Protein AF-A0A3D1X881-F1 (afdb_monomer_lite)

pLDDT: mean 75.77, std 9.92, range [52.28, 88.31]

Structure (mmCIF, N/CA/C/O backbone):
data_AF-A0A3D1X881-F1
#
_entry.id   AF-A0A3D1X881-F1
#
loop_
_atom_site.group_PDB
_atom_site.id
_atom_site.type_symbol
_atom_site.label_atom_id
_atom_site.label_alt_id
_atom_site.label_comp_id
_atom_site.label_asym_id
_atom_site.label_entity_id
_atom_site.label_seq_id
_atom_site.pdbx_PDB_ins_code
_atom_site.Cartn_x
_atom_site.Cartn_y
_atom_site.Cartn_z
_atom_site.occupancy
_atom_site.B_iso_or_equiv
_atom_site.auth_seq_id
_atom_site.auth_comp_id
_atom_site.auth_asym_id
_atom_site.auth_atom_id
_atom_site.pdbx_PDB_model_num
ATOM 1 N N . GLY A 1 1 ? 11.095 -2.304 -1.136 1.00 58.03 1 GLY A N 1
ATOM 2 C CA . GLY A 1 1 ? 11.805 -1.465 -2.122 1.00 58.03 1 GLY A CA 1
ATOM 3 C C . GLY A 1 1 ? 12.917 -2.176 -2.870 1.00 58.03 1 GLY A C 1
ATOM 4 O O . GLY A 1 1 ? 13.903 -1.528 -3.169 1.00 58.03 1 GLY A O 1
ATOM 5 N N . GLN A 1 2 ? 12.764 -3.461 -3.218 1.00 52.28 2 GLN A N 1
ATOM 6 C CA . GLN A 1 2 ? 13.764 -4.219 -3.993 1.00 52.28 2 GLN A CA 1
ATOM 7 C C . GLN A 1 2 ? 13.381 -4.417 -5.472 1.00 52.28 2 GLN A C 1
ATOM 9 O O . GLN A 1 2 ? 14.227 -4.791 -6.271 1.00 52.28 2 GLN A O 1
ATOM 14 N N . HIS A 1 3 ? 12.135 -4.107 -5.856 1.00 62.34 3 HIS A N 1
ATOM 15 C CA . HIS A 1 3 ? 11.613 -4.277 -7.222 1.00 62.34 3 HIS A CA 1
ATOM 16 C C . HIS A 1 3 ? 11.515 -2.964 -8.026 1.00 62.34 3 HIS A C 1
ATOM 18 O O . HIS A 1 3 ? 10.799 -2.903 -9.017 1.00 62.34 3 HIS A O 1
ATOM 24 N N . GLY A 1 4 ? 12.182 -1.886 -7.591 1.00 65.62 4 GLY A N 1
ATOM 25 C CA . GLY A 1 4 ? 12.138 -0.592 -8.294 1.00 65.62 4 GLY A CA 1
ATOM 26 C C . GLY A 1 4 ? 10.794 0.146 -8.220 1.00 65.62 4 GLY A C 1
ATOM 27 O O . GLY A 1 4 ? 10.574 1.090 -8.970 1.00 65.62 4 GLY A O 1
ATOM 28 N N . VAL A 1 5 ? 9.907 -0.268 -7.312 1.00 71.62 5 VAL A N 1
ATOM 29 C CA . VAL A 1 5 ? 8.604 0.365 -7.073 1.00 71.62 5 VAL A CA 1
ATOM 30 C C . VAL A 1 5 ? 8.794 1.751 -6.459 1.00 71.62 5 VAL A C 1
ATOM 32 O O . VAL A 1 5 ? 9.549 1.902 -5.495 1.00 71.62 5 VAL A O 1
ATOM 35 N N . ASN A 1 6 ? 8.072 2.751 -6.969 1.00 79.50 6 ASN A N 1
ATOM 36 C CA . ASN A 1 6 ? 8.045 4.088 -6.384 1.00 79.50 6 ASN A CA 1
ATOM 37 C C . ASN A 1 6 ? 7.264 4.073 -5.057 1.00 79.50 6 ASN A C 1
ATOM 39 O O . ASN A 1 6 ? 6.045 4.235 -5.019 1.00 79.50 6 ASN A O 1
ATOM 43 N N . ILE A 1 7 ? 7.994 3.865 -3.960 1.00 80.25 7 ILE A N 1
ATOM 44 C CA . ILE A 1 7 ? 7.430 3.744 -2.609 1.00 80.25 7 ILE A CA 1
ATOM 45 C C . ILE A 1 7 ? 6.720 5.031 -2.187 1.00 80.25 7 ILE A C 1
ATOM 47 O O . ILE A 1 7 ? 5.669 4.958 -1.568 1.00 80.25 7 ILE A O 1
ATOM 51 N N . ALA A 1 8 ? 7.248 6.207 -2.536 1.00 84.62 8 ALA A N 1
ATOM 52 C CA . ALA A 1 8 ? 6.628 7.475 -2.154 1.00 84.62 8 ALA A CA 1
ATOM 53 C C . ALA A 1 8 ? 5.234 7.640 -2.784 1.00 84.62 8 ALA A C 1
ATOM 55 O O . ALA A 1 8 ? 4.295 8.058 -2.104 1.00 84.62 8 ALA A O 1
ATOM 56 N N . ALA A 1 9 ? 5.089 7.256 -4.057 1.00 84.62 9 ALA A N 1
ATOM 57 C CA . ALA A 1 9 ? 3.800 7.248 -4.743 1.00 84.62 9 ALA A CA 1
ATOM 58 C C . ALA A 1 9 ? 2.834 6.228 -4.120 1.00 84.62 9 ALA A C 1
ATOM 60 O O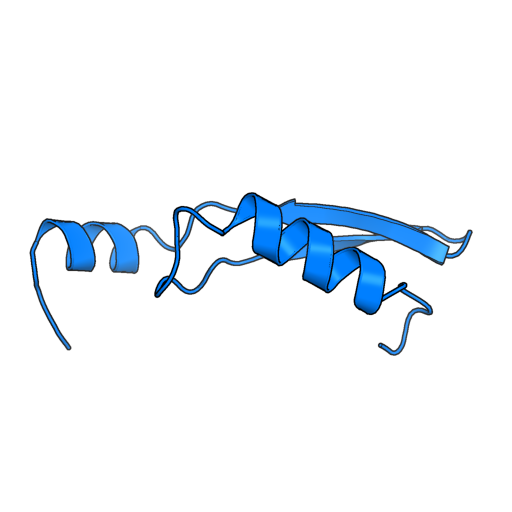 . ALA A 1 9 ? 1.697 6.578 -3.808 1.00 84.62 9 ALA A O 1
ATOM 61 N N . PHE A 1 10 ? 3.312 5.006 -3.856 1.00 85.12 10 PHE A N 1
ATOM 62 C CA . PHE A 1 10 ? 2.526 3.970 -3.183 1.00 85.12 10 PHE A CA 1
ATOM 63 C C . PHE A 1 10 ? 2.015 4.430 -1.814 1.00 85.12 10 PHE A C 1
ATOM 65 O O . PHE A 1 10 ? 0.821 4.346 -1.553 1.00 85.12 10 PHE A O 1
ATOM 72 N N . THR A 1 11 ? 2.891 4.946 -0.947 1.00 85.31 11 THR A N 1
ATOM 73 C CA . THR A 1 11 ? 2.518 5.352 0.414 1.00 85.31 11 THR A CA 1
ATOM 74 C C . THR A 1 11 ? 1.483 6.473 0.396 1.00 85.31 11 THR A C 1
ATOM 76 O O . THR A 1 11 ? 0.556 6.457 1.201 1.00 85.31 11 THR A O 1
ATOM 79 N N . LYS A 1 12 ? 1.596 7.432 -0.533 1.00 88.31 12 LYS A N 1
ATOM 80 C CA . LYS A 1 12 ? 0.611 8.512 -0.672 1.00 88.31 12 LYS A CA 1
ATOM 81 C C . LYS A 1 12 ? -0.761 7.973 -1.081 1.00 88.31 12 LYS A C 1
ATOM 83 O O . LYS A 1 12 ? -1.753 8.283 -0.427 1.00 88.31 12 LYS A O 1
ATOM 88 N N . GLU A 1 13 ? -0.804 7.155 -2.129 1.00 86.38 13 GLU A N 1
ATOM 89 C CA . GLU A 1 13 ? -2.056 6.615 -2.660 1.00 86.38 13 GLU A CA 1
ATOM 90 C C . GLU A 1 13 ? -2.703 5.606 -1.698 1.00 86.38 13 GLU A C 1
ATOM 92 O O . GLU A 1 13 ?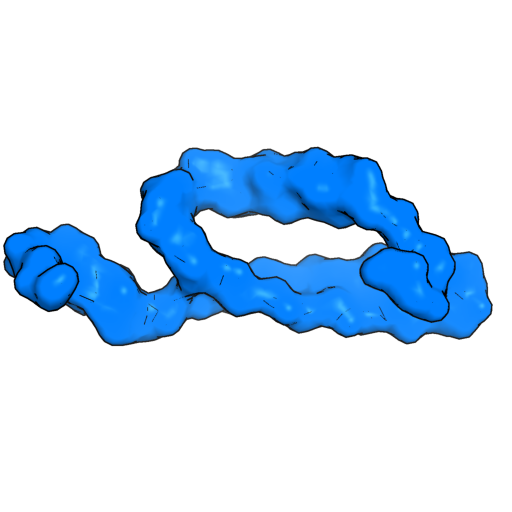 -3.918 5.614 -1.511 1.00 86.38 13 GLU A O 1
ATOM 97 N N . PHE A 1 14 ? -1.897 4.773 -1.034 1.00 85.75 14 PHE A N 1
ATOM 98 C CA . PHE A 1 14 ? -2.356 3.868 0.017 1.00 85.75 14 PHE A CA 1
ATOM 99 C C . PHE A 1 14 ? -2.972 4.652 1.172 1.00 85.75 14 PHE A C 1
ATOM 1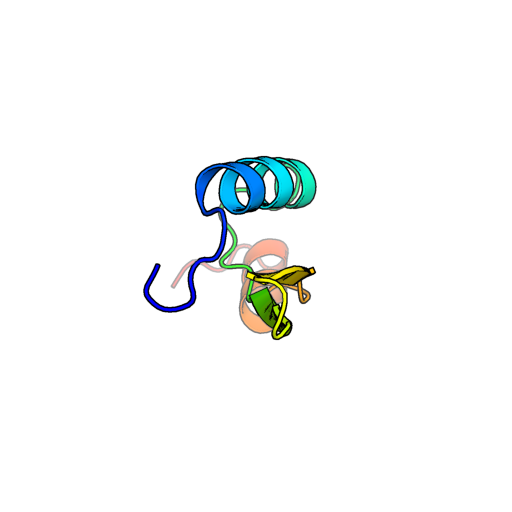01 O O . PHE A 1 14 ? -4.128 4.411 1.503 1.00 85.75 14 PHE A O 1
ATOM 108 N N . ASN A 1 15 ? -2.257 5.646 1.712 1.00 85.00 15 ASN A N 1
ATOM 109 C CA . ASN A 1 15 ? -2.765 6.459 2.812 1.00 85.00 15 ASN A CA 1
ATOM 110 C C . ASN A 1 15 ? -4.077 7.149 2.439 1.00 85.00 15 ASN A C 1
ATOM 112 O O . ASN A 1 15 ? -4.988 7.159 3.254 1.00 85.00 15 ASN A O 1
ATOM 116 N N . GLU A 1 16 ? -4.198 7.700 1.225 1.00 87.06 16 GLU A N 1
ATOM 117 C CA . GLU A 1 16 ? -5.445 8.308 0.743 1.00 87.06 16 GLU A CA 1
ATOM 118 C C . GLU A 1 16 ? -6.605 7.308 0.678 1.00 87.06 16 GLU A C 1
ATOM 120 O O . GLU A 1 16 ? -7.696 7.632 1.150 1.00 87.06 16 GLU A O 1
ATOM 125 N N . ARG A 1 17 ? -6.369 6.094 0.164 1.00 82.75 17 ARG A N 1
ATOM 126 C CA . ARG A 1 17 ? -7.383 5.029 0.085 1.00 82.75 17 ARG A CA 1
ATOM 127 C C . ARG A 1 17 ? -7.784 4.489 1.459 1.00 82.75 17 ARG A C 1
ATOM 129 O O . ARG A 1 17 ? -8.938 4.123 1.639 1.00 82.75 17 ARG A O 1
ATOM 136 N N . THR A 1 18 ? -6.867 4.470 2.426 1.00 79.56 18 THR A N 1
ATOM 137 C CA . THR A 1 18 ? -7.094 3.914 3.770 1.00 79.56 18 THR A CA 1
ATOM 138 C C . THR A 1 18 ? -7.398 4.968 4.836 1.00 79.56 18 THR A C 1
ATOM 140 O O . THR A 1 18 ? -7.433 4.640 6.021 1.00 79.56 18 THR A O 1
ATOM 143 N N . LYS A 1 19 ? -7.641 6.234 4.456 1.00 79.94 19 LYS A N 1
ATOM 144 C CA . LYS A 1 19 ? -7.995 7.322 5.396 1.00 79.94 19 LYS A CA 1
ATOM 145 C C . LYS A 1 19 ? -9.190 6.979 6.287 1.00 79.94 19 LYS A C 1
ATOM 147 O O . LYS A 1 19 ? -9.214 7.375 7.447 1.00 79.94 19 LYS A O 1
ATOM 152 N N . ASN A 1 20 ? -10.161 6.240 5.756 1.00 76.62 20 ASN A N 1
ATOM 153 C CA . ASN A 1 20 ? -11.377 5.866 6.483 1.00 76.62 20 ASN A CA 1
ATOM 154 C C . ASN A 1 20 ? -11.180 4.648 7.403 1.00 76.62 20 ASN A C 1
ATOM 156 O O . ASN A 1 20 ? -11.983 4.412 8.301 1.00 76.62 20 ASN A O 1
ATOM 160 N N . ASP A 1 21 ? -10.090 3.909 7.210 1.00 72.44 21 ASP A N 1
ATOM 161 C CA . ASP A 1 21 ? -9.778 2.662 7.905 1.00 72.44 21 ASP A CA 1
ATOM 162 C C . ASP A 1 21 ? -8.586 2.828 8.867 1.00 72.44 21 ASP A C 1
ATOM 164 O O . ASP A 1 21 ? -7.894 1.863 9.203 1.00 72.44 21 ASP A O 1
ATOM 168 N N . MET A 1 22 ? -8.324 4.061 9.321 1.00 68.81 22 MET A N 1
ATOM 169 C CA . MET A 1 22 ? -7.261 4.348 10.288 1.00 68.81 22 MET A CA 1
ATOM 170 C C . MET A 1 22 ? -7.400 3.467 11.538 1.00 68.81 22 MET A C 1
ATOM 172 O O . MET A 1 22 ? -8.466 3.382 12.147 1.00 68.81 22 MET A O 1
ATOM 176 N N . GLY A 1 23 ? -6.297 2.813 11.910 1.00 72.94 23 GLY A N 1
ATOM 177 C CA . GLY A 1 23 ? -6.240 1.862 13.023 1.00 72.94 23 GLY A CA 1
ATOM 178 C C . GLY A 1 23 ? -6.474 0.399 12.631 1.00 72.94 23 GLY A C 1
ATOM 179 O O . GLY A 1 23 ? -6.315 -0.475 13.479 1.00 72.94 23 GLY A O 1
ATOM 180 N N . LEU A 1 24 ? -6.798 0.101 11.366 1.00 71.88 24 LEU A N 1
ATOM 181 C CA . LEU A 1 24 ? -6.955 -1.269 10.872 1.00 71.88 24 LEU A CA 1
ATOM 182 C C . LEU A 1 24 ? -5.745 -1.699 10.037 1.00 71.88 24 LEU A C 1
ATOM 184 O O . LEU A 1 24 ? -5.218 -0.944 9.221 1.00 71.88 24 LEU A O 1
ATOM 188 N N . ILE A 1 25 ? -5.311 -2.948 10.221 1.00 77.81 25 ILE A N 1
ATOM 189 C CA . ILE A 1 25 ? -4.283 -3.559 9.373 1.00 77.81 25 ILE A CA 1
ATOM 190 C C . ILE A 1 25 ? -4.945 -3.969 8.057 1.00 77.81 25 ILE A C 1
ATOM 192 O O . ILE A 1 25 ? -5.750 -4.903 8.021 1.00 77.81 25 ILE A O 1
ATOM 196 N N . ILE A 1 26 ? -4.597 -3.272 6.977 1.00 80.38 26 ILE A N 1
ATOM 197 C CA . ILE A 1 26 ? -5.182 -3.483 5.651 1.00 80.38 26 ILE A CA 1
ATOM 198 C C . ILE A 1 26 ? -4.183 -4.249 4.784 1.00 80.38 26 ILE A C 1
ATOM 200 O O . ILE A 1 26 ? -3.099 -3.734 4.492 1.00 80.38 26 ILE A O 1
ATOM 204 N N . PRO A 1 27 ? -4.516 -5.478 4.359 1.00 82.44 27 PRO A N 1
ATOM 205 C CA . PRO A 1 27 ? -3.652 -6.238 3.478 1.00 82.44 27 PRO A CA 1
ATOM 206 C C . PRO A 1 27 ? -3.661 -5.637 2.070 1.00 82.44 27 PRO A C 1
ATOM 208 O O . PRO A 1 27 ? -4.712 -5.320 1.510 1.00 82.44 27 PRO A O 1
ATOM 211 N N . VAL A 1 28 ? -2.478 -5.530 1.467 1.00 84.69 28 VAL A N 1
ATOM 212 C CA . VAL A 1 28 ? -2.301 -4.995 0.113 1.00 84.69 28 VAL A CA 1
ATOM 213 C C . VAL A 1 28 ? -1.581 -6.010 -0.753 1.00 84.69 28 VAL A C 1
ATOM 215 O O . VAL A 1 28 ? -0.593 -6.611 -0.335 1.00 84.69 28 VAL A O 1
ATOM 218 N N . VAL A 1 29 ? -2.065 -6.181 -1.980 1.00 86.62 29 VAL A N 1
ATOM 219 C CA . VAL A 1 29 ? -1.366 -6.943 -3.017 1.00 86.62 29 VAL A CA 1
ATOM 220 C C . VAL A 1 29 ? -0.801 -5.955 -4.023 1.00 86.62 29 VAL A C 1
ATOM 222 O O . VAL A 1 29 ? -1.559 -5.187 -4.610 1.00 86.62 29 VAL A O 1
ATOM 225 N N . ILE A 1 30 ? 0.519 -5.974 -4.206 1.00 85.69 30 ILE A N 1
ATOM 226 C CA . ILE A 1 30 ? 1.229 -5.119 -5.161 1.00 85.69 30 ILE A CA 1
ATOM 227 C C . ILE A 1 30 ? 1.686 -5.994 -6.327 1.00 85.69 30 ILE A C 1
ATOM 229 O O . ILE A 1 30 ? 2.434 -6.949 -6.133 1.00 85.69 30 ILE A O 1
ATOM 233 N N . THR A 1 31 ? 1.250 -5.646 -7.532 1.00 87.19 31 THR A N 1
ATOM 234 C CA . THR A 1 31 ? 1.717 -6.238 -8.786 1.00 87.19 31 THR A CA 1
ATOM 235 C C . THR A 1 31 ? 2.733 -5.291 -9.405 1.00 87.19 31 THR A C 1
ATOM 237 O O . THR A 1 31 ? 2.417 -4.127 -9.656 1.00 87.19 31 THR A O 1
ATOM 240 N N . VAL A 1 32 ? 3.949 -5.781 -9.637 1.00 84.94 32 VAL A N 1
ATOM 241 C CA . VAL A 1 32 ? 5.032 -5.014 -10.266 1.00 84.94 32 VAL A CA 1
ATOM 242 C C . VAL A 1 32 ? 5.224 -5.523 -11.687 1.00 84.94 32 VAL A C 1
ATOM 244 O O . VAL A 1 32 ? 5.405 -6.722 -11.892 1.00 84.94 32 VAL A O 1
ATOM 247 N N . TYR A 1 33 ? 5.177 -4.617 -12.657 1.00 85.69 33 TYR A N 1
ATOM 248 C CA . TYR A 1 33 ? 5.361 -4.923 -14.071 1.00 85.69 33 TYR A CA 1
ATOM 249 C C . TYR A 1 33 ? 6.832 -4.750 -14.485 1.00 85.69 33 TYR A C 1
ATOM 251 O O . TYR A 1 33 ? 7.636 -4.123 -13.789 1.00 85.69 33 TYR A O 1
ATOM 259 N N . ALA A 1 34 ? 7.205 -5.323 -15.633 1.00 83.25 34 ALA A N 1
ATOM 260 C CA . ALA A 1 34 ? 8.585 -5.321 -16.133 1.00 83.25 34 ALA A CA 1
ATOM 261 C C . ALA A 1 34 ? 9.123 -3.91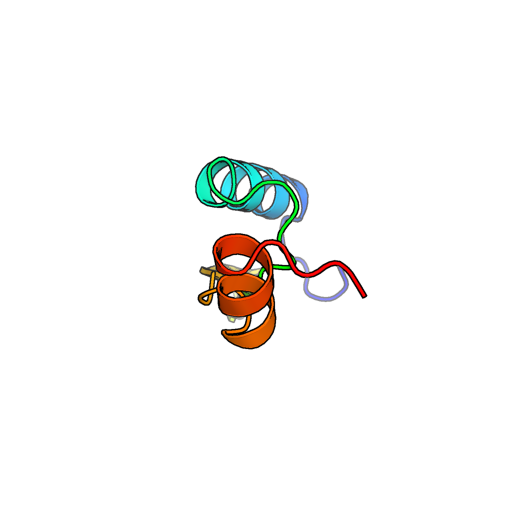3 -16.461 1.00 83.25 34 ALA A C 1
ATOM 263 O O . ALA A 1 34 ? 10.327 -3.674 -16.385 1.00 83.25 34 ALA A O 1
ATOM 264 N N . ASP A 1 35 ? 8.233 -2.970 -16.770 1.00 85.12 35 ASP A N 1
ATOM 265 C CA . ASP A 1 35 ? 8.531 -1.550 -16.996 1.00 85.12 35 ASP A CA 1
ATOM 266 C C . ASP A 1 35 ? 8.718 -0.751 -15.690 1.00 85.12 35 ASP A C 1
ATOM 268 O O . ASP A 1 35 ? 8.878 0.468 -15.726 1.00 85.12 35 ASP A O 1
ATOM 272 N N . ARG A 1 36 ? 8.730 -1.432 -14.532 1.00 77.94 36 ARG A N 1
ATOM 273 C CA . ARG A 1 36 ? 8.789 -0.850 -13.178 1.00 77.94 36 ARG A CA 1
ATOM 274 C C . ARG A 1 36 ? 7.550 -0.043 -12.796 1.00 77.94 36 ARG A C 1
ATOM 276 O O . ARG A 1 36 ? 7.536 0.574 -11.727 1.00 77.94 36 ARG A O 1
ATOM 283 N N . SER A 1 37 ? 6.502 -0.070 -13.616 1.00 81.38 37 SER A N 1
ATOM 284 C CA . SER A 1 37 ? 5.190 0.361 -13.164 1.00 81.38 37 SER A CA 1
ATOM 285 C C . SER A 1 37 ? 4.668 -0.626 -12.118 1.00 81.38 37 SER A C 1
ATOM 287 O O . SER A 1 37 ? 5.072 -1.793 -12.045 1.00 81.38 37 SER A O 1
ATOM 289 N N . PHE A 1 38 ? 3.793 -0.143 -11.247 1.00 84.12 38 PHE A N 1
ATOM 290 C CA . PHE A 1 38 ? 3.172 -0.966 -10.225 1.00 84.12 38 PHE A CA 1
ATOM 291 C C . PHE A 1 38 ? 1.685 -0.653 -10.162 1.00 84.12 38 PHE A C 1
ATOM 293 O O . PHE A 1 38 ? 1.256 0.476 -10.385 1.00 84.12 38 PHE A O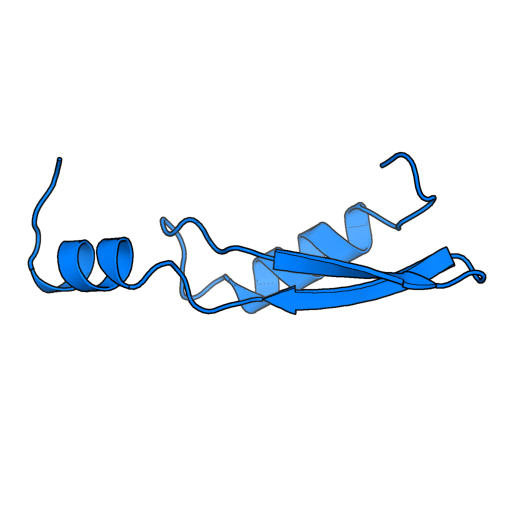 1
ATOM 300 N N . SER A 1 39 ? 0.901 -1.667 -9.831 1.00 85.12 39 SER A N 1
ATOM 301 C CA . SER A 1 39 ? -0.504 -1.525 -9.463 1.00 85.12 39 SER A CA 1
ATOM 302 C C . SER A 1 39 ? -0.710 -2.213 -8.127 1.00 85.12 39 SER A C 1
ATOM 304 O O . SER A 1 39 ? -0.028 -3.192 -7.819 1.00 85.12 39 SER A O 1
ATOM 306 N N . PHE A 1 40 ? -1.618 -1.705 -7.305 1.00 86.88 40 PHE A N 1
ATOM 307 C CA . PHE A 1 40 ? -1.917 -2.338 -6.032 1.00 86.88 40 PHE A CA 1
ATOM 308 C C . PHE A 1 40 ? -3.413 -2.373 -5.769 1.00 86.88 40 PHE A C 1
ATOM 310 O O . PHE A 1 40 ? -4.163 -1.491 -6.184 1.00 86.88 40 PHE A O 1
ATOM 317 N N . VAL A 1 41 ? -3.834 -3.417 -5.065 1.00 84.12 41 VAL A N 1
ATOM 318 C CA . VAL A 1 41 ? -5.214 -3.596 -4.628 1.00 84.12 41 VAL A CA 1
ATOM 319 C C . VAL A 1 41 ? -5.218 -3.684 -3.110 1.00 84.12 41 VAL A C 1
ATOM 321 O O . VAL A 1 41 ? -4.593 -4.573 -2.524 1.00 84.12 41 VAL A O 1
ATOM 324 N N . THR A 1 42 ? -5.925 -2.748 -2.481 1.00 83.38 42 THR A N 1
ATOM 325 C CA . THR A 1 42 ? -6.273 -2.802 -1.060 1.00 83.38 42 THR A CA 1
ATOM 326 C C . THR A 1 42 ? -7.369 -3.842 -0.882 1.00 83.38 42 THR A C 1
ATOM 328 O O . THR A 1 42 ? -8.457 -3.705 -1.442 1.00 83.38 42 THR A O 1
ATOM 331 N N . LYS A 1 43 ? -7.083 -4.906 -0.137 1.00 79.88 43 LYS A N 1
ATOM 332 C CA . LYS A 1 43 ? -8.105 -5.875 0.255 1.00 79.88 43 LYS A CA 1
ATOM 333 C C . LYS A 1 43 ? -8.854 -5.354 1.473 1.00 79.88 43 LYS A C 1
ATOM 335 O O . LYS A 1 43 ? -8.356 -4.503 2.203 1.00 79.88 43 LYS A O 1
ATOM 340 N N . THR A 1 44 ? -10.038 -5.897 1.709 1.00 72.44 44 THR A N 1
ATOM 341 C CA . THR A 1 44 ? -10.783 -5.624 2.934 1.00 72.44 44 THR A CA 1
ATOM 342 C C . THR A 1 44 ? -9.937 -6.043 4.144 1.00 72.44 44 THR A C 1
ATOM 344 O O . THR A 1 44 ? -9.311 -7.113 4.093 1.00 72.44 44 THR A O 1
ATOM 347 N N . PRO A 1 45 ? -9.876 -5.229 5.215 1.00 69.19 45 PRO A N 1
ATOM 348 C CA . PRO A 1 45 ? -9.238 -5.646 6.457 1.00 69.19 45 PRO A CA 1
ATOM 349 C C . PRO A 1 45 ? -9.825 -6.991 6.923 1.00 69.19 45 PRO A C 1
ATOM 351 O O . PRO A 1 45 ? -10.991 -7.283 6.632 1.00 69.19 45 PRO A O 1
ATOM 354 N N . PRO A 1 46 ? -9.036 -7.847 7.600 1.00 71.00 46 PRO A N 1
ATOM 355 C CA . PRO A 1 46 ? -9.479 -9.184 7.974 1.00 71.00 46 PRO A CA 1
ATOM 356 C C . PRO A 1 46 ? -10.815 -9.123 8.712 1.00 71.00 46 PRO A C 1
ATOM 358 O O . PRO A 1 46 ? -10.973 -8.313 9.628 1.00 71.00 46 PRO A O 1
ATOM 361 N N . ALA A 1 47 ? -11.756 -10.002 8.354 1.00 62.22 47 ALA A N 1
ATOM 362 C CA . ALA A 1 47 ? -13.093 -10.018 8.953 1.00 62.22 47 ALA A CA 1
ATOM 363 C C . ALA A 1 47 ? -13.040 -10.079 10.490 1.00 62.22 47 ALA A C 1
ATOM 365 O O . ALA A 1 47 ? -13.850 -9.455 11.159 1.00 62.22 47 ALA A O 1
ATOM 366 N N . ALA A 1 48 ? -12.026 -10.745 11.052 1.00 61.22 48 ALA A N 1
ATOM 367 C CA . ALA A 1 48 ? -11.780 -10.786 12.490 1.00 61.22 48 ALA A CA 1
ATOM 368 C C . ALA A 1 48 ? -11.556 -9.398 13.124 1.00 61.22 48 ALA A C 1
ATOM 370 O O . ALA A 1 48 ? -12.012 -9.168 14.237 1.00 61.22 48 ALA A O 1
ATOM 371 N N . VAL A 1 49 ? -10.882 -8.470 12.437 1.00 63.50 49 VAL A N 1
ATOM 372 C CA . VAL A 1 49 ? -10.647 -7.103 12.935 1.00 63.50 49 VAL A CA 1
ATOM 373 C C . VAL A 1 49 ? -11.920 -6.263 12.811 1.00 63.50 49 VAL A C 1
ATOM 375 O O . VAL A 1 49 ?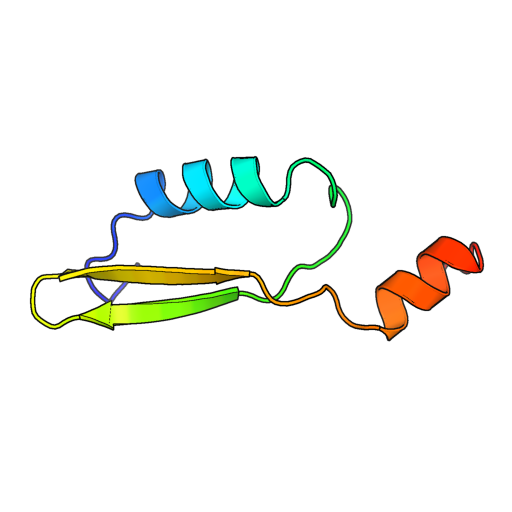 -12.245 -5.517 13.729 1.00 63.50 49 VAL A O 1
ATOM 378 N N . LEU A 1 50 ? -12.677 -6.430 11.722 1.00 65.44 50 LEU A N 1
ATOM 379 C CA . LEU A 1 50 ? -13.972 -5.766 11.538 1.00 65.44 50 LEU A CA 1
ATOM 380 C C . LEU A 1 50 ? -14.990 -6.206 12.596 1.00 65.44 50 LEU A C 1
ATOM 382 O O . LEU A 1 50 ? -15.603 -5.364 13.240 1.00 65.44 50 LEU A O 1
ATOM 386 N N . ILE A 1 51 ? -15.105 -7.514 12.842 1.00 63.72 51 ILE A N 1
ATOM 387 C CA . ILE A 1 51 ? -15.993 -8.065 13.872 1.00 63.72 51 ILE A CA 1
ATOM 388 C C . ILE A 1 51 ? -15.559 -7.586 15.261 1.00 63.72 51 ILE A C 1
ATOM 390 O O . ILE A 1 51 ? -16.400 -7.157 16.038 1.00 63.72 51 ILE A O 1
ATOM 394 N N . LYS A 1 52 ? -14.256 -7.585 15.579 1.00 62.56 52 LYS A N 1
ATOM 395 C CA . LYS A 1 52 ? -13.766 -7.067 16.868 1.00 62.56 52 LYS A CA 1
ATOM 396 C C . LYS A 1 52 ? -14.056 -5.578 17.064 1.00 62.56 52 LYS A C 1
ATOM 398 O O . LYS A 1 52 ? -14.431 -5.196 18.167 1.00 62.56 52 LYS A O 1
ATOM 403 N N . LYS A 1 53 ? -13.923 -4.760 16.011 1.00 63.50 53 LYS A N 1
ATOM 404 C CA . LYS A 1 53 ? -14.234 -3.323 16.045 1.00 63.50 53 LYS A CA 1
ATOM 405 C C . LYS A 1 53 ? -15.727 -3.075 16.275 1.00 63.50 53 LYS A C 1
ATOM 407 O O . LYS A 1 53 ? -16.072 -2.299 17.156 1.00 63.50 53 LYS A O 1
ATOM 412 N N . GLU A 1 54 ? -16.596 -3.766 15.539 1.00 70.94 54 GLU A N 1
ATOM 413 C CA . GLU A 1 54 ? -18.055 -3.644 15.693 1.00 70.94 54 GLU A CA 1
ATOM 414 C C . GLU A 1 54 ? -18.560 -4.234 17.021 1.00 70.94 54 GLU A C 1
ATOM 416 O O . GLU A 1 54 ? -19.515 -3.733 17.607 1.00 70.94 54 GLU A O 1
ATOM 421 N N . CYS A 1 55 ? -17.901 -5.274 17.541 1.00 70.00 55 CYS A N 1
ATOM 422 C CA . CYS A 1 55 ? -18.227 -5.867 18.839 1.00 70.00 55 CYS A CA 1
ATOM 423 C C . CYS A 1 55 ? -17.532 -5.179 20.028 1.00 70.00 55 CYS A C 1
ATOM 425 O O . CYS A 1 55 ? -17.785 -5.570 21.165 1.00 70.00 55 CYS A O 1
ATOM 427 N N . ASN A 1 56 ? -16.680 -4.173 19.787 1.00 63.34 56 ASN A N 1
ATOM 428 C CA . ASN A 1 56 ? -15.903 -3.455 20.805 1.00 63.34 56 ASN A CA 1
ATOM 429 C C . ASN A 1 56 ? -15.073 -4.388 21.720 1.00 63.34 56 ASN A C 1
ATOM 431 O O . ASN A 1 56 ? -14.978 -4.182 22.929 1.00 63.34 56 ASN A O 1
ATOM 435 N N . ILE A 1 57 ? -14.517 -5.461 21.144 1.00 60.78 57 ILE A N 1
ATOM 436 C CA . ILE A 1 57 ? -13.732 -6.472 21.868 1.00 60.78 57 ILE A CA 1
ATOM 437 C C . ILE A 1 57 ? -12.246 -6.200 21.625 1.00 60.78 57 ILE A C 1
ATOM 439 O O . ILE A 1 57 ? -11.716 -6.513 20.554 1.00 60.78 57 ILE A O 1
ATOM 443 N N . GLU A 1 58 ? -11.570 -5.651 22.630 1.00 61.31 58 GLU A N 1
ATOM 444 C CA . GLU A 1 58 ? -10.108 -5.585 22.675 1.00 61.31 58 GLU A CA 1
ATOM 445 C C . GLU A 1 58 ? -9.537 -6.966 23.049 1.00 61.31 58 GLU A C 1
ATOM 447 O O . GLU A 1 58 ? -10.116 -7.701 23.851 1.00 61.31 58 GLU A O 1
ATOM 452 N N . SER A 1 59 ? -8.433 -7.364 22.412 1.00 55.88 59 SER A N 1
ATOM 453 C CA . SER A 1 59 ? -7.632 -8.531 22.816 1.00 55.88 59 SER A CA 1
ATOM 454 C C . SER A 1 59 ? -6.338 -8.065 23.447 1.00 55.88 59 SER A C 1
ATOM 456 O O . SER A 1 59 ? -5.768 -7.099 22.894 1.00 55.88 59 SER A O 1
#

Foldseek 3Di:
DVLLAPVVVVVVVVCVVCVVVPPADWDKDWDADPVRDIDMDTDDGPVVVVCCVVVVPDD

Secondary structure (DSSP, 8-state):
--S---HHHHHHHHHHHTGGGTTS---EEEEE-TTS-EEEEEPPPPHHHHHHHHTT---

Sequence (59 aa):
GQHGVNIAAFTKEFNERTKNDMGLIIPVVITVYADRSFSFVTKTPPAAVLIKKECNIES

Radius of gyration: 14.26 Å; chains: 1; bounding box: 32×19×40 Å